Protein AF-A0A844ZIY3-F1 (afdb_monomer)

Structure (mmCIF, N/CA/C/O backbone):
data_AF-A0A844ZIY3-F1
#
_entry.id   AF-A0A844ZIY3-F1
#
loop_
_atom_site.group_PDB
_atom_site.id
_atom_site.type_symbol
_atom_site.label_atom_id
_atom_site.label_alt_id
_atom_site.label_comp_id
_atom_site.label_asym_id
_atom_site.label_entity_id
_atom_site.label_seq_id
_atom_site.pdbx_PDB_ins_code
_atom_site.Cartn_x
_atom_site.Cartn_y
_atom_site.Cartn_z
_atom_site.occupancy
_atom_site.B_iso_or_equiv
_atom_site.auth_seq_id
_atom_site.auth_comp_id
_atom_site.auth_asym_id
_atom_site.auth_atom_id
_atom_site.pdbx_PDB_model_num
ATOM 1 N N . MET A 1 1 ? -25.826 -44.784 -63.642 1.00 46.03 1 MET A N 1
ATOM 2 C CA . MET A 1 1 ? -24.524 -45.305 -64.109 1.00 46.03 1 MET A CA 1
ATOM 3 C C . MET A 1 1 ? -23.462 -44.860 -63.120 1.00 46.03 1 MET A C 1
ATOM 5 O O . MET A 1 1 ? -23.460 -43.702 -62.728 1.00 46.03 1 MET A O 1
ATOM 9 N N . VAL A 1 2 ? -22.675 -45.816 -62.636 1.00 55.50 2 VAL A N 1
ATOM 10 C CA . VAL A 1 2 ? -21.649 -45.673 -61.595 1.00 55.50 2 VAL A CA 1
ATOM 11 C C . VAL A 1 2 ? -20.304 -45.372 -62.254 1.00 55.50 2 VAL A C 1
ATOM 13 O O . VAL A 1 2 ? -19.963 -46.094 -63.179 1.00 55.50 2 VAL A O 1
ATOM 16 N N . SER A 1 3 ? -19.566 -44.390 -61.724 1.00 54.81 3 SER A N 1
ATOM 17 C CA . SER A 1 3 ? -18.089 -44.254 -61.703 1.00 54.81 3 SER A CA 1
ATOM 18 C C . SER A 1 3 ? -17.795 -43.142 -60.677 1.00 54.81 3 SER A C 1
ATOM 20 O O . SER A 1 3 ? -18.245 -42.024 -60.886 1.00 54.81 3 SER A O 1
ATOM 22 N N . LYS A 1 4 ? -17.300 -43.343 -59.445 1.00 56.22 4 LYS A N 1
ATOM 23 C CA . LYS A 1 4 ? -16.021 -43.906 -58.958 1.00 56.22 4 LYS A CA 1
ATOM 24 C C . LYS A 1 4 ? -14.768 -43.340 -59.645 1.00 56.22 4 LYS A C 1
ATOM 26 O O . LYS A 1 4 ? -14.381 -43.840 -60.689 1.00 56.22 4 LYS A O 1
ATOM 31 N N . ALA A 1 5 ? -14.121 -42.379 -58.980 1.00 58.09 5 ALA A N 1
ATOM 32 C CA . ALA A 1 5 ? -12.672 -42.280 -58.722 1.00 58.09 5 ALA A CA 1
ATOM 33 C C . ALA A 1 5 ? -12.469 -41.046 -57.808 1.00 58.09 5 ALA A C 1
ATOM 35 O O . ALA A 1 5 ? -12.953 -39.973 -58.135 1.00 58.09 5 ALA A O 1
ATOM 36 N N . SER A 1 6 ? -12.044 -41.167 -56.549 1.00 52.38 6 SER A N 1
ATOM 37 C CA . SER A 1 6 ? -10.741 -41.630 -56.047 1.00 52.38 6 SER A CA 1
ATOM 38 C C . SER A 1 6 ? -9.651 -40.555 -56.131 1.00 52.38 6 SER A C 1
ATOM 40 O O . SER A 1 6 ? -9.439 -39.966 -57.185 1.00 52.38 6 SER A O 1
ATOM 42 N N . THR A 1 7 ? -8.903 -40.469 -55.022 1.00 58.69 7 THR A N 1
ATOM 43 C CA . THR A 1 7 ? -7.525 -39.953 -54.880 1.00 58.69 7 THR A CA 1
ATOM 44 C C . THR A 1 7 ? -7.427 -38.423 -54.777 1.00 58.69 7 THR A C 1
ATOM 46 O O . THR A 1 7 ? -7.629 -37.708 -55.744 1.00 58.69 7 THR A O 1
ATOM 49 N N . GLN A 1 8 ? -7.305 -37.814 -53.594 1.00 43.94 8 GLN A N 1
ATOM 50 C CA . GLN A 1 8 ? -6.230 -37.888 -52.588 1.00 43.94 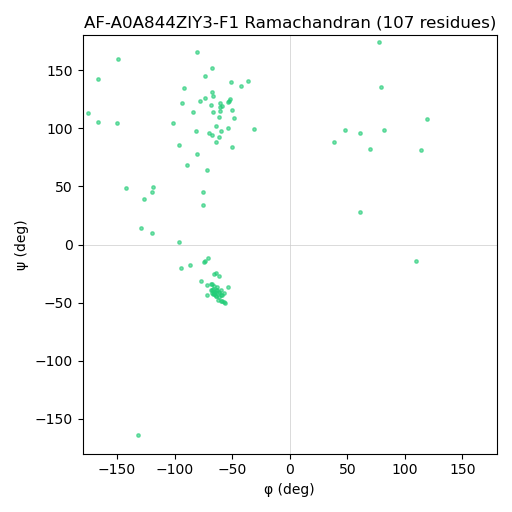8 GLN A CA 1
ATOM 51 C C . GLN A 1 8 ? -4.851 -37.415 -53.093 1.00 43.94 8 GLN A C 1
ATOM 53 O O . GLN A 1 8 ? -4.049 -38.212 -53.560 1.00 43.94 8 GLN A O 1
ATOM 58 N N . ALA A 1 9 ? -4.585 -36.135 -52.789 1.00 52.75 9 ALA A N 1
ATOM 59 C CA . ALA A 1 9 ? -3.300 -35.559 -52.365 1.00 52.75 9 ALA A CA 1
ATOM 60 C C . ALA A 1 9 ? -2.216 -35.304 -53.449 1.00 52.75 9 ALA A C 1
ATOM 62 O O . ALA A 1 9 ? -2.381 -35.680 -54.602 1.00 52.75 9 ALA A O 1
ATOM 63 N N . PRO A 1 10 ? -1.086 -34.668 -53.083 1.00 61.16 10 PRO A N 1
ATOM 64 C CA . PRO A 1 10 ? -0.970 -33.263 -52.671 1.00 61.16 10 PRO A CA 1
ATOM 65 C C . PRO A 1 10 ? 0.196 -32.572 -53.426 1.00 61.16 10 PRO A C 1
ATOM 67 O O . PRO A 1 10 ? 0.715 -33.115 -54.391 1.00 61.16 10 PRO A O 1
ATOM 70 N N . HIS A 1 11 ? 0.625 -31.409 -52.924 1.00 41.62 11 HIS A N 1
ATOM 71 C CA . HIS A 1 11 ? 1.958 -30.794 -53.061 1.00 41.62 11 HIS A CA 1
ATOM 72 C C . HIS A 1 11 ? 2.008 -29.420 -53.748 1.00 41.62 11 HIS A C 1
ATOM 74 O O . HIS A 1 11 ? 1.938 -29.274 -54.959 1.00 41.62 11 HIS A O 1
ATOM 80 N N . ALA A 1 12 ? 2.266 -28.440 -52.876 1.00 54.75 12 ALA A N 1
ATOM 81 C CA . ALA A 1 12 ? 3.354 -27.478 -53.004 1.00 54.75 12 ALA A CA 1
ATOM 82 C C . ALA A 1 12 ? 3.254 -26.426 -54.115 1.00 54.75 12 ALA A C 1
ATOM 84 O O . ALA A 1 12 ? 3.949 -26.480 -55.120 1.00 54.75 12 ALA A O 1
ATOM 85 N N . ALA A 1 13 ? 2.505 -25.368 -53.814 1.00 53.59 13 ALA A N 1
ATOM 86 C CA . ALA A 1 13 ? 2.861 -24.022 -54.252 1.00 53.59 13 ALA A CA 1
ATOM 87 C C . ALA A 1 13 ? 2.521 -23.005 -53.148 1.00 53.59 13 ALA A C 1
ATOM 89 O O . ALA A 1 13 ? 1.862 -22.001 -53.383 1.00 53.59 13 ALA A O 1
ATOM 90 N N . ASN A 1 14 ? 2.940 -23.293 -51.908 1.00 54.34 14 ASN A N 1
ATOM 91 C CA . ASN A 1 14 ? 3.224 -22.203 -50.981 1.00 54.34 14 ASN A CA 1
ATOM 92 C C . ASN A 1 14 ? 4.626 -21.738 -51.339 1.00 54.34 14 ASN A C 1
ATOM 94 O O . ASN A 1 14 ? 5.606 -22.387 -50.964 1.00 54.34 14 ASN A O 1
ATOM 98 N N . ASP A 1 15 ? 4.662 -20.669 -52.127 1.00 50.34 15 ASP A N 1
ATOM 99 C CA . ASP A 1 15 ? 5.806 -19.810 -52.394 1.00 50.34 15 ASP A CA 1
ATOM 100 C C . ASP A 1 15 ? 6.425 -19.416 -51.044 1.00 50.34 15 ASP A C 1
ATOM 102 O O . ASP A 1 15 ? 6.061 -18.440 -50.389 1.00 50.34 15 ASP A O 1
ATOM 106 N N . THR A 1 16 ? 7.280 -20.305 -50.545 1.00 56.88 16 THR A N 1
ATOM 107 C CA . THR A 1 16 ? 8.073 -20.112 -49.342 1.00 56.88 16 THR A CA 1
ATOM 108 C C . THR A 1 16 ? 9.244 -19.260 -49.784 1.00 56.88 16 THR A C 1
ATOM 110 O O . THR A 1 16 ? 10.353 -19.743 -50.002 1.00 56.88 16 THR A O 1
ATOM 113 N N . LEU A 1 17 ? 8.975 -17.967 -49.943 1.00 60.16 17 LEU A N 1
ATOM 114 C CA . LEU A 1 17 ? 9.985 -16.962 -49.672 1.00 60.16 17 LEU A CA 1
ATOM 115 C C . LEU A 1 17 ? 10.527 -17.258 -48.266 1.00 60.16 17 LEU A C 1
ATOM 117 O O . LEU A 1 17 ? 9.727 -17.374 -47.331 1.00 60.16 17 LEU A O 1
ATOM 121 N N . PRO A 1 18 ? 11.845 -17.434 -48.085 1.00 61.53 18 PRO A N 1
ATOM 122 C CA . PRO A 1 18 ? 12.394 -17.540 -46.746 1.00 61.53 18 PRO A CA 1
ATOM 123 C C . PRO A 1 18 ? 12.068 -16.229 -46.016 1.00 61.53 18 PRO A C 1
ATOM 125 O O . PRO A 1 18 ? 12.480 -15.168 -46.496 1.00 61.53 18 PRO A O 1
ATOM 128 N N . PRO A 1 19 ? 11.356 -16.239 -44.872 1.00 57.94 19 PRO A N 1
ATOM 129 C CA . PRO A 1 19 ? 11.484 -15.121 -43.963 1.00 57.94 19 PRO A CA 1
ATOM 130 C C . PRO A 1 19 ? 12.956 -15.107 -43.563 1.00 57.94 19 PRO A C 1
ATOM 132 O O . PRO A 1 19 ? 13.473 -16.075 -42.998 1.00 57.94 19 PRO A O 1
ATOM 135 N N . ALA A 1 20 ? 13.646 -14.042 -43.960 1.00 54.44 20 ALA A N 1
ATOM 136 C CA . ALA A 1 20 ? 14.989 -13.754 -43.506 1.00 54.44 20 ALA A CA 1
ATOM 137 C C . ALA A 1 20 ? 15.069 -14.024 -41.993 1.00 54.44 20 ALA A C 1
ATOM 139 O O . ALA A 1 20 ? 14.150 -13.640 -41.259 1.00 54.44 20 ALA A O 1
ATOM 140 N N . PRO A 1 21 ? 16.131 -14.674 -41.495 1.00 60.50 21 PRO A N 1
ATOM 141 C CA . PRO A 1 21 ? 16.388 -14.731 -40.069 1.00 60.50 21 PRO A CA 1
ATOM 142 C C . PRO A 1 21 ? 16.863 -13.350 -39.591 1.00 60.50 21 PRO A C 1
ATOM 144 O O . PRO A 1 21 ? 17.986 -13.200 -39.129 1.00 60.50 21 PRO A O 1
ATOM 147 N N . GLU A 1 22 ? 16.009 -12.331 -39.676 1.00 47.84 22 GLU A N 1
ATOM 148 C CA . GLU A 1 22 ? 16.159 -11.105 -38.894 1.00 47.84 22 GLU A CA 1
ATOM 149 C C . GLU A 1 22 ? 15.425 -11.297 -37.572 1.00 47.84 22 GLU A C 1
ATOM 151 O O . GLU A 1 22 ? 14.401 -10.701 -37.243 1.00 47.84 22 GLU A O 1
ATOM 156 N N . ALA A 1 23 ? 16.009 -12.196 -36.784 1.00 56.03 23 ALA A N 1
ATOM 157 C CA 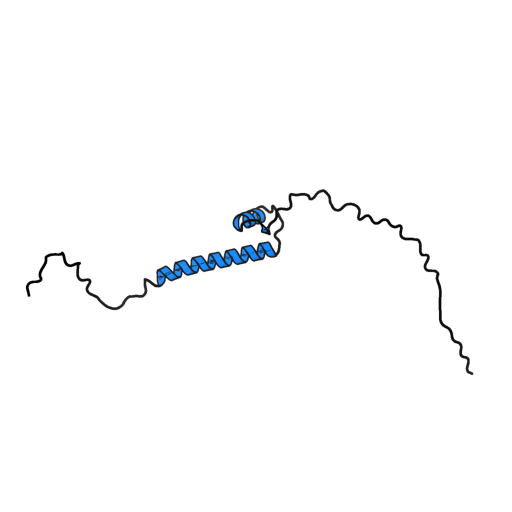. ALA A 1 23 ? 15.957 -12.098 -35.346 1.00 56.03 23 ALA A CA 1
ATOM 158 C C . ALA A 1 23 ? 16.694 -10.816 -34.935 1.00 56.03 23 ALA A C 1
ATOM 160 O O . ALA A 1 23 ? 17.886 -10.829 -34.645 1.00 56.03 23 ALA A O 1
ATOM 161 N N . ALA A 1 24 ? 15.964 -9.712 -34.892 1.00 50.72 24 ALA A N 1
ATOM 162 C CA . ALA A 1 24 ? 16.286 -8.586 -34.039 1.00 50.72 24 ALA A CA 1
ATOM 163 C C . ALA A 1 24 ? 14.970 -7.894 -33.672 1.00 50.72 24 ALA A C 1
ATOM 165 O O . ALA A 1 24 ? 14.396 -7.197 -34.506 1.00 50.72 24 ALA A O 1
ATOM 166 N N . PRO A 1 25 ? 14.449 -8.055 -32.443 1.00 61.22 25 PRO A N 1
ATOM 167 C CA . PRO A 1 25 ? 13.621 -7.003 -31.883 1.00 61.22 25 PRO A CA 1
ATOM 168 C C . PRO A 1 25 ? 14.495 -5.745 -31.825 1.00 61.22 25 PRO 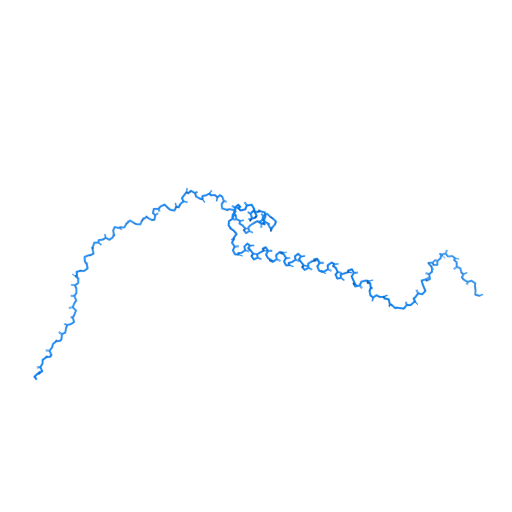A C 1
ATOM 170 O O . PRO A 1 25 ? 15.328 -5.590 -30.929 1.00 61.22 25 PRO A O 1
ATOM 173 N N . GLU A 1 26 ? 14.349 -4.885 -32.831 1.00 47.84 26 GLU A N 1
ATOM 174 C CA . GLU A 1 26 ? 14.871 -3.529 -32.819 1.00 47.84 26 GLU A CA 1
ATOM 175 C C . GLU A 1 26 ? 14.442 -2.862 -31.510 1.00 47.84 26 GLU A C 1
ATOM 177 O O . GLU A 1 26 ? 13.258 -2.714 -31.211 1.00 47.84 26 GLU A O 1
ATOM 182 N N . ALA A 1 27 ? 15.459 -2.539 -30.715 1.00 54.88 27 ALA A N 1
ATOM 183 C CA . ALA A 1 27 ? 15.472 -1.552 -29.653 1.00 54.88 27 ALA A CA 1
ATOM 184 C C . ALA A 1 27 ? 14.192 -1.471 -28.802 1.00 54.88 27 ALA A C 1
ATOM 186 O O . ALA A 1 27 ? 13.331 -0.604 -28.967 1.00 54.88 27 ALA A O 1
ATOM 187 N N . ALA A 1 28 ? 14.177 -2.292 -27.749 1.00 56.66 28 ALA A N 1
ATOM 188 C CA . ALA A 1 28 ? 13.608 -1.889 -26.468 1.00 56.66 28 ALA A CA 1
ATOM 189 C C . ALA A 1 28 ? 13.892 -0.392 -26.207 1.00 56.66 28 ALA A C 1
ATOM 191 O O . ALA A 1 28 ? 15.004 0.058 -26.500 1.00 56.66 28 ALA A O 1
ATOM 192 N N . PRO A 1 29 ? 12.949 0.391 -25.650 1.00 56.47 29 PRO A N 1
ATOM 193 C CA . PRO A 1 29 ? 13.190 1.795 -25.342 1.00 56.47 29 PRO A CA 1
ATOM 194 C C . PRO A 1 29 ? 14.339 1.926 -24.329 1.00 56.47 29 PRO A C 1
ATOM 196 O O . PRO A 1 29 ? 14.135 1.926 -23.116 1.00 56.47 29 PRO A O 1
ATOM 199 N N . ALA A 1 30 ? 15.561 2.094 -24.830 1.00 53.81 30 ALA A N 1
ATOM 200 C CA . ALA A 1 30 ? 16.779 2.381 -24.078 1.00 53.81 30 ALA A CA 1
ATOM 201 C C . ALA A 1 30 ? 16.830 3.852 -23.608 1.00 53.81 30 ALA A C 1
ATOM 203 O O . ALA A 1 30 ? 17.891 4.460 -23.535 1.00 53.81 30 ALA A O 1
ATOM 204 N N . ALA A 1 31 ? 15.668 4.429 -23.279 1.00 52.75 31 ALA A N 1
ATOM 205 C CA . ALA A 1 31 ? 15.508 5.780 -22.739 1.00 52.75 31 ALA A CA 1
ATOM 206 C C . ALA A 1 31 ? 14.641 5.817 -21.464 1.00 52.75 31 ALA A C 1
ATOM 208 O O . ALA A 1 31 ? 14.215 6.883 -21.032 1.00 52.75 31 ALA A O 1
ATOM 209 N N . ALA A 1 32 ? 14.381 4.665 -20.835 1.00 50.84 32 ALA A N 1
ATOM 210 C CA . ALA A 1 32 ? 13.680 4.590 -19.554 1.00 50.84 32 ALA A CA 1
ATOM 211 C C . ALA A 1 32 ? 14.472 3.795 -18.507 1.00 50.84 32 ALA A C 1
ATOM 213 O O . ALA A 1 32 ? 13.899 3.104 -17.674 1.00 50.84 32 ALA A O 1
ATOM 214 N N . ALA A 1 33 ? 15.794 3.961 -18.476 1.00 46.62 33 ALA A N 1
ATOM 215 C CA . ALA A 1 33 ? 16.548 3.777 -17.238 1.00 46.62 33 ALA A CA 1
ATOM 216 C C . ALA A 1 33 ? 16.328 4.990 -16.307 1.00 46.62 33 ALA A C 1
ATOM 218 O O . ALA A 1 33 ? 17.267 5.535 -15.736 1.00 46.62 33 ALA A O 1
ATOM 219 N N . ALA A 1 34 ? 15.075 5.437 -16.153 1.00 53.84 34 ALA A N 1
ATOM 220 C CA . ALA A 1 34 ? 14.688 6.104 -14.923 1.00 53.84 34 ALA A CA 1
ATOM 221 C C . ALA A 1 34 ? 14.908 5.036 -13.861 1.00 53.84 34 ALA A C 1
ATOM 223 O O . ALA A 1 34 ? 14.241 4.004 -13.922 1.00 53.84 34 ALA A O 1
ATOM 224 N N . THR A 1 35 ? 15.927 5.223 -13.022 1.00 55.66 35 THR A N 1
ATOM 225 C CA . THR A 1 35 ? 16.311 4.340 -11.917 1.00 55.66 35 THR A CA 1
ATOM 226 C C . THR A 1 35 ? 15.067 3.660 -11.367 1.00 55.66 35 THR A C 1
ATOM 228 O O . THR A 1 35 ? 14.264 4.299 -10.692 1.00 55.66 35 THR A O 1
ATOM 231 N N . ALA A 1 36 ? 14.826 2.408 -11.776 1.00 70.38 36 ALA A N 1
ATOM 232 C CA . ALA A 1 36 ? 13.555 1.755 -11.512 1.00 70.38 36 ALA A CA 1
ATOM 233 C C . ALA A 1 36 ? 13.494 1.538 -10.005 1.00 70.38 36 ALA A C 1
ATOM 235 O O . ALA A 1 36 ? 14.095 0.603 -9.481 1.00 70.38 36 ALA A O 1
ATOM 236 N N . VAL A 1 37 ? 12.864 2.481 -9.305 1.00 81.12 37 VAL A N 1
ATOM 237 C CA . VAL A 1 37 ? 12.817 2.483 -7.852 1.00 81.12 37 VAL A CA 1
ATOM 238 C C . VAL A 1 37 ? 12.121 1.198 -7.449 1.00 81.12 37 VAL A C 1
ATOM 240 O O . VAL A 1 37 ? 10.966 0.962 -7.820 1.00 81.12 37 VAL A O 1
ATOM 243 N N . ASP A 1 38 ? 12.838 0.356 -6.712 1.00 88.06 38 ASP A N 1
ATOM 244 C CA . ASP A 1 38 ? 12.272 -0.875 -6.197 1.00 88.06 38 ASP A CA 1
ATOM 245 C C . ASP A 1 38 ? 11.253 -0.544 -5.098 1.00 88.06 38 ASP A C 1
ATOM 247 O O . ASP A 1 38 ? 11.592 -0.299 -3.939 1.00 88.06 38 ASP A O 1
ATOM 251 N N . GLN A 1 39 ? 9.980 -0.488 -5.497 1.00 89.69 39 GLN A N 1
ATOM 252 C CA . GLN A 1 39 ? 8.859 -0.119 -4.631 1.00 89.69 39 GLN A CA 1
ATOM 253 C C . GLN A 1 39 ? 8.689 -1.088 -3.454 1.00 89.69 39 GLN A C 1
ATOM 255 O O . GLN A 1 39 ? 8.176 -0.683 -2.408 1.00 89.69 39 GLN A O 1
ATOM 260 N N . ASP A 1 40 ? 9.109 -2.347 -3.605 1.00 88.25 40 ASP A N 1
ATOM 261 C CA . ASP A 1 40 ? 8.929 -3.372 -2.579 1.00 88.25 40 ASP A CA 1
ATOM 262 C C . ASP A 1 40 ? 9.952 -3.210 -1.439 1.00 88.25 40 ASP A C 1
ATOM 264 O O . ASP A 1 40 ? 9.606 -3.405 -0.269 1.00 88.25 40 ASP A O 1
ATOM 268 N N . SER A 1 41 ? 11.151 -2.706 -1.751 1.00 89.88 41 SER A N 1
ATOM 269 C CA . SER A 1 41 ? 12.191 -2.358 -0.773 1.00 89.88 41 SER A CA 1
ATOM 270 C C . SER A 1 41 ? 11.913 -1.070 0.016 1.00 89.88 41 SER A C 1
ATOM 272 O O . SER A 1 41 ? 12.538 -0.827 1.051 1.00 89.88 41 SER A O 1
ATOM 274 N N . LEU A 1 42 ? 10.970 -0.228 -0.424 1.00 92.25 42 LEU A N 1
ATOM 275 C CA . LEU A 1 42 ? 10.637 1.010 0.282 1.00 92.25 42 LEU A CA 1
ATOM 276 C C . LEU A 1 42 ? 9.843 0.751 1.572 1.00 92.25 42 LEU A C 1
ATOM 278 O O . LEU A 1 42 ? 8.973 -0.121 1.652 1.00 92.25 42 LEU A O 1
ATOM 282 N N . ASP A 1 43 ? 10.094 1.581 2.589 1.00 93.94 43 ASP A N 1
ATOM 283 C CA . ASP A 1 43 ? 9.213 1.670 3.757 1.00 93.94 43 ASP A CA 1
ATOM 284 C C . ASP A 1 43 ? 7.852 2.270 3.364 1.00 93.94 43 ASP A C 1
ATOM 286 O O . ASP A 1 43 ? 7.762 3.114 2.470 1.00 93.94 43 ASP A O 1
ATOM 290 N N . VAL A 1 44 ? 6.789 1.905 4.086 1.00 94.50 44 VAL A N 1
ATOM 291 C CA . VAL A 1 44 ? 5.401 2.328 3.823 1.00 94.50 44 VAL A CA 1
ATOM 292 C C . VAL A 1 44 ? 5.279 3.855 3.731 1.00 94.50 44 VAL A C 1
ATOM 294 O O . VAL A 1 44 ? 4.523 4.375 2.909 1.00 94.50 44 VAL A O 1
ATOM 297 N N . LYS A 1 45 ? 6.043 4.599 4.542 1.00 95.50 45 LYS A N 1
ATOM 298 C CA . LYS A 1 45 ? 6.044 6.070 4.509 1.00 95.50 45 LYS A CA 1
ATOM 299 C C . LYS A 1 45 ? 6.725 6.634 3.264 1.00 95.50 45 LYS A C 1
ATOM 301 O O . LYS A 1 45 ? 6.223 7.602 2.699 1.00 95.50 45 LYS A O 1
ATOM 306 N N . ALA A 1 46 ? 7.869 6.078 2.869 1.00 94.62 46 ALA A N 1
ATOM 307 C CA . ALA A 1 46 ? 8.598 6.511 1.677 1.00 94.62 46 ALA A CA 1
ATOM 308 C C . ALA A 1 46 ? 7.799 6.178 0.411 1.00 94.62 46 ALA A C 1
ATOM 310 O O . ALA A 1 46 ? 7.631 7.025 -0.462 1.00 94.62 46 ALA A O 1
ATOM 311 N N . LEU A 1 47 ? 7.201 4.987 0.393 1.00 95.19 47 LEU A N 1
ATOM 312 C CA . LEU A 1 47 ? 6.284 4.528 -0.637 1.00 95.19 47 LEU A CA 1
ATOM 313 C C . LEU A 1 47 ? 5.100 5.488 -0.816 1.00 95.19 47 LEU A C 1
ATOM 315 O O . LEU A 1 47 ? 4.838 5.944 -1.925 1.00 95.19 47 LEU A O 1
ATOM 319 N N . ALA A 1 48 ? 4.418 5.860 0.272 1.00 95.06 48 ALA A N 1
ATOM 320 C CA . ALA A 1 48 ? 3.294 6.797 0.216 1.00 95.06 48 ALA A CA 1
ATOM 321 C C . ALA A 1 48 ? 3.704 8.181 -0.317 1.00 95.06 48 ALA A C 1
ATOM 323 O O . ALA A 1 48 ? 2.972 8.774 -1.110 1.00 95.06 48 ALA A O 1
ATOM 324 N N . LYS A 1 49 ? 4.876 8.687 0.090 1.00 96.62 49 LYS A N 1
ATOM 325 C CA . LYS A 1 49 ? 5.407 9.966 -0.404 1.00 96.62 49 LYS A CA 1
ATOM 326 C C . LYS A 1 49 ? 5.654 9.927 -1.910 1.00 96.62 49 LYS A C 1
ATOM 328 O O . LYS A 1 49 ? 5.182 10.824 -2.597 1.00 96.62 49 LYS A O 1
ATOM 333 N N . GLY A 1 50 ? 6.311 8.881 -2.411 1.00 94.19 50 GLY A N 1
ATOM 334 C CA . GLY A 1 50 ? 6.589 8.740 -3.842 1.00 94.19 50 GLY A CA 1
ATOM 335 C C . GLY A 1 50 ? 5.323 8.612 -4.696 1.00 94.19 50 GLY A C 1
ATOM 336 O O . GLY A 1 50 ? 5.235 9.212 -5.763 1.00 94.19 50 GLY A O 1
ATOM 337 N N . VAL A 1 51 ? 4.284 7.923 -4.201 1.00 93.75 51 VAL A N 1
ATOM 338 C CA . VAL A 1 51 ? 2.979 7.854 -4.893 1.00 93.75 51 VAL A CA 1
ATOM 339 C C . VAL A 1 51 ? 2.308 9.229 -4.968 1.00 93.75 51 VAL A C 1
ATOM 341 O O . VAL A 1 51 ? 1.774 9.594 -6.014 1.00 93.75 51 VAL A O 1
ATOM 344 N N . LEU A 1 52 ? 2.339 10.005 -3.881 1.00 95.06 52 LEU A N 1
ATOM 345 C CA . LEU A 1 52 ? 1.754 11.351 -3.846 1.00 95.06 52 LEU A CA 1
ATOM 346 C C . LEU A 1 52 ? 2.524 12.346 -4.721 1.00 95.06 52 LEU A C 1
ATOM 348 O O . LEU A 1 52 ? 1.904 13.162 -5.399 1.00 95.06 52 LEU A O 1
ATOM 352 N N . ALA A 1 53 ? 3.853 12.245 -4.733 1.00 95.75 53 ALA A N 1
ATOM 353 C CA . ALA A 1 53 ? 4.729 13.017 -5.611 1.00 95.75 53 ALA A CA 1
ATOM 354 C C . ALA A 1 53 ? 4.636 12.578 -7.083 1.00 95.75 53 ALA A C 1
ATOM 356 O O . ALA A 1 53 ? 5.079 13.304 -7.967 1.00 95.75 53 ALA A O 1
ATOM 357 N N . ARG A 1 54 ? 3.992 11.433 -7.354 1.00 93.44 54 ARG A N 1
ATOM 358 C CA . ARG A 1 54 ? 3.876 10.806 -8.679 1.00 93.44 54 ARG A CA 1
ATOM 359 C C . ARG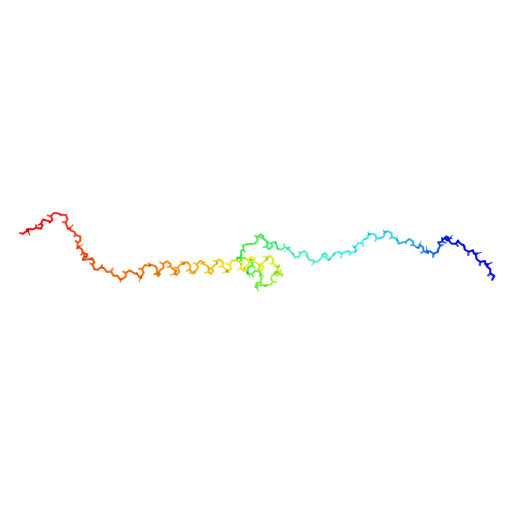 A 1 54 ? 5.232 10.425 -9.285 1.00 93.44 54 ARG A C 1
ATOM 361 O O . ARG A 1 54 ? 5.338 10.312 -10.502 1.00 93.44 54 ARG A O 1
ATOM 368 N N . ASP A 1 55 ? 6.223 10.152 -8.436 1.00 92.94 55 ASP A N 1
ATOM 369 C CA . ASP A 1 55 ? 7.569 9.724 -8.844 1.00 92.94 55 ASP A CA 1
ATOM 370 C C . ASP A 1 55 ? 7.550 8.361 -9.551 1.00 92.94 55 ASP A C 1
ATOM 372 O O . ASP A 1 55 ? 8.423 8.033 -10.349 1.00 92.94 55 ASP A O 1
ATOM 376 N N . PHE A 1 56 ? 6.533 7.545 -9.269 1.00 89.00 56 PHE A N 1
ATOM 377 C CA . PHE A 1 56 ? 6.310 6.268 -9.930 1.00 89.00 56 PHE A CA 1
ATOM 378 C C . PHE A 1 56 ? 4.822 5.933 -10.006 1.00 89.00 56 PHE A C 1
ATOM 380 O O . PHE A 1 56 ? 3.994 6.416 -9.228 1.00 89.00 56 PHE A O 1
ATOM 387 N N . ARG A 1 57 ? 4.473 5.039 -10.937 1.00 90.88 57 ARG A N 1
ATOM 388 C CA . ARG A 1 57 ? 3.122 4.477 -11.024 1.00 90.88 57 ARG A CA 1
ATOM 389 C C . ARG A 1 57 ? 2.941 3.388 -9.955 1.00 90.88 57 ARG A C 1
ATOM 391 O O . ARG A 1 57 ? 3.737 2.442 -9.931 1.00 90.88 57 ARG A O 1
ATOM 398 N N . PRO A 1 58 ? 1.931 3.490 -9.070 1.00 92.19 58 PRO A N 1
ATOM 399 C CA . PRO A 1 58 ? 1.710 2.491 -8.030 1.00 92.19 58 PRO A CA 1
ATOM 400 C C . PRO A 1 58 ? 1.268 1.156 -8.639 1.00 92.19 58 PRO A C 1
ATOM 402 O O . PRO A 1 58 ? 0.346 1.108 -9.455 1.00 92.19 58 PRO A O 1
ATOM 405 N N . LYS A 1 59 ? 1.912 0.065 -8.214 1.00 94.12 59 LYS A N 1
ATOM 406 C CA . LYS A 1 59 ? 1.504 -1.308 -8.542 1.00 94.12 59 LYS A CA 1
ATOM 407 C C . LYS A 1 59 ? 0.353 -1.765 -7.636 1.00 94.12 59 LYS A C 1
ATOM 409 O O . LYS A 1 59 ? 0.100 -1.186 -6.579 1.00 94.12 59 LYS A O 1
ATOM 414 N N . VAL A 1 60 ? -0.315 -2.859 -8.007 1.00 94.38 60 VAL A N 1
ATOM 415 C CA . VAL A 1 60 ? -1.377 -3.468 -7.180 1.00 94.38 60 VAL A CA 1
ATOM 416 C C . VAL A 1 60 ? -0.844 -3.893 -5.801 1.00 94.38 60 VAL A C 1
ATOM 418 O O . VAL A 1 60 ? -1.512 -3.665 -4.792 1.00 94.38 60 VAL A O 1
ATOM 421 N N . SER A 1 61 ? 0.377 -4.441 -5.733 1.00 94.19 61 SER A N 1
ATOM 422 C CA . SER A 1 61 ? 1.049 -4.802 -4.472 1.00 94.19 61 SER A CA 1
ATOM 423 C C . SER A 1 61 ? 1.239 -3.591 -3.554 1.00 94.19 61 SER A C 1
ATOM 425 O O . SER A 1 61 ? 0.922 -3.655 -2.367 1.00 94.19 61 SER A O 1
ATOM 427 N N . THR A 1 62 ? 1.664 -2.463 -4.123 1.00 93.88 62 THR A N 1
ATOM 428 C CA . THR A 1 62 ? 1.844 -1.173 -3.447 1.00 93.88 62 THR A CA 1
ATOM 429 C C . THR A 1 62 ? 0.548 -0.695 -2.793 1.00 93.88 62 THR A C 1
ATOM 431 O O . THR A 1 62 ? 0.532 -0.356 -1.608 1.00 93.88 62 THR A O 1
ATOM 434 N N . VAL A 1 63 ? -0.559 -0.706 -3.544 1.00 94.62 63 VAL A N 1
ATOM 435 C CA . VAL A 1 63 ? -1.880 -0.293 -3.042 1.00 94.62 63 VAL A CA 1
ATOM 436 C C . VAL A 1 63 ? -2.355 -1.224 -1.930 1.00 94.62 63 VAL A C 1
ATOM 438 O O . VAL A 1 63 ? -2.807 -0.748 -0.888 1.00 94.62 63 VAL A O 1
ATOM 441 N N . ARG A 1 64 ? -2.203 -2.541 -2.112 1.00 96.56 64 ARG A N 1
ATOM 442 C CA . ARG A 1 64 ? -2.560 -3.534 -1.092 1.00 96.56 64 A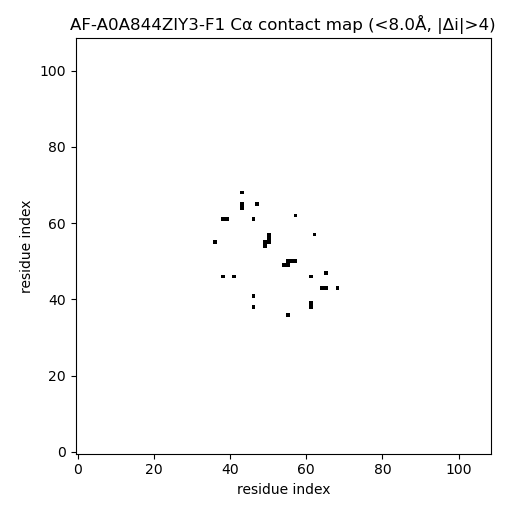RG A CA 1
ATOM 443 C C . ARG A 1 64 ? -1.784 -3.305 0.206 1.00 96.56 64 ARG A C 1
ATOM 445 O O . ARG A 1 64 ? -2.395 -3.217 1.267 1.00 96.56 64 ARG A O 1
ATOM 452 N N . ARG A 1 65 ? -0.465 -3.122 0.118 1.00 95.38 65 ARG A N 1
ATOM 453 C CA . ARG A 1 65 ? 0.404 -2.860 1.276 1.00 95.38 65 ARG A CA 1
ATOM 454 C C . ARG A 1 65 ? 0.023 -1.568 2.004 1.00 95.38 65 ARG A C 1
ATOM 456 O O . ARG A 1 65 ? -0.015 -1.541 3.234 1.00 95.38 65 ARG A O 1
ATOM 463 N N . LEU A 1 66 ? -0.301 -0.503 1.267 1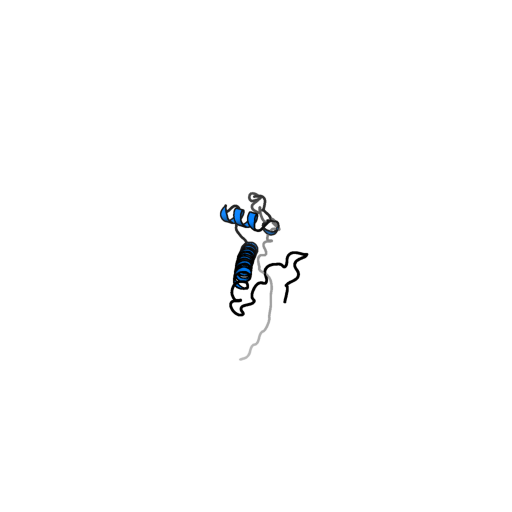.00 95.69 66 LEU A N 1
ATOM 464 C CA . LEU A 1 66 ? -0.788 0.751 1.855 1.00 95.69 66 LEU A CA 1
ATOM 465 C C . LEU A 1 66 ? -2.139 0.566 2.557 1.00 95.69 66 LEU A C 1
ATOM 467 O O . LEU A 1 66 ? -2.310 1.040 3.680 1.00 95.69 66 LEU A O 1
ATOM 471 N N . ALA A 1 67 ? -3.080 -0.147 1.936 1.00 96.00 67 ALA A N 1
ATOM 472 C CA . ALA A 1 67 ? -4.387 -0.424 2.527 1.00 96.00 67 ALA A CA 1
ATOM 473 C C . ALA A 1 67 ? -4.260 -1.232 3.829 1.00 96.00 67 ALA A C 1
ATOM 475 O O . ALA A 1 67 ? -4.855 -0.871 4.846 1.00 96.00 67 ALA A O 1
ATOM 476 N N . GLU A 1 68 ? -3.424 -2.271 3.830 1.00 96.31 68 GLU A N 1
ATOM 477 C CA . GLU A 1 68 ? -3.126 -3.072 5.020 1.00 96.31 68 GLU A CA 1
ATOM 478 C C . GLU A 1 68 ? -2.532 -2.209 6.144 1.00 96.31 68 GLU A C 1
ATOM 480 O O . GLU A 1 68 ? -2.985 -2.284 7.290 1.00 96.31 68 GLU A O 1
ATOM 485 N N . ALA A 1 69 ? -1.595 -1.310 5.828 1.00 94.44 69 ALA A N 1
ATOM 486 C CA . ALA A 1 69 ? -1.019 -0.391 6.808 1.00 94.44 69 ALA A CA 1
ATOM 487 C C . ALA A 1 69 ? -2.054 0.591 7.396 1.00 94.44 69 ALA A C 1
ATOM 489 O O . ALA A 1 69 ? -2.032 0.870 8.599 1.00 94.44 69 ALA A O 1
ATOM 490 N N . VAL A 1 70 ? -2.985 1.098 6.581 1.00 93.81 70 VAL A N 1
ATOM 491 C CA . VAL A 1 70 ? -4.074 1.986 7.033 1.00 93.81 70 VAL A CA 1
ATOM 492 C C . VAL A 1 70 ? -5.043 1.245 7.958 1.00 93.81 70 VAL A C 1
ATOM 494 O O . VAL A 1 70 ? -5.437 1.778 9.004 1.00 93.81 70 VAL A O 1
ATOM 497 N N . LEU A 1 71 ? -5.395 0.002 7.626 1.00 93.31 71 LEU A N 1
ATOM 498 C CA . LEU A 1 71 ? -6.242 -0.840 8.472 1.00 93.31 71 LEU A CA 1
ATOM 499 C C . LEU A 1 71 ? -5.549 -1.193 9.795 1.00 93.31 71 LEU A C 1
ATOM 501 O O . LEU A 1 71 ? -6.164 -1.069 10.858 1.00 93.31 71 LEU A O 1
ATOM 505 N N . ALA A 1 72 ? -4.259 -1.538 9.764 1.00 92.25 72 ALA A N 1
ATOM 506 C CA . ALA A 1 72 ? -3.467 -1.802 10.965 1.00 92.25 72 ALA A CA 1
ATOM 507 C C . ALA A 1 72 ? -3.416 -0.574 11.893 1.00 92.25 72 ALA A C 1
ATOM 509 O O . ALA A 1 72 ? -3.745 -0.673 13.078 1.00 92.25 72 ALA A O 1
ATOM 510 N N . LYS A 1 73 ? -3.119 0.613 11.345 1.00 88.88 73 LYS A N 1
ATOM 511 C CA . LYS A 1 73 ? -3.117 1.893 12.080 1.00 88.88 73 LYS A CA 1
ATOM 512 C C . LYS A 1 73 ? -4.476 2.182 12.733 1.00 88.88 73 LYS A C 1
ATOM 514 O O . LYS A 1 73 ? -4.554 2.634 13.881 1.00 88.88 73 LYS A O 1
ATOM 519 N N . SER A 1 74 ? -5.561 1.907 12.012 1.00 81.31 74 SER A N 1
ATOM 520 C CA . SER A 1 74 ? -6.934 2.109 12.492 1.00 81.31 74 SER A CA 1
ATOM 521 C C . SER A 1 74 ? -7.279 1.149 13.638 1.00 81.31 74 SER A C 1
ATOM 523 O O . SER A 1 74 ? -7.857 1.561 14.648 1.00 81.31 74 SER A O 1
ATOM 525 N N . ALA A 1 75 ? -6.835 -0.108 13.560 1.00 79.00 75 ALA A N 1
ATOM 526 C CA . ALA A 1 75 ? -6.992 -1.081 14.639 1.00 79.00 75 ALA A CA 1
ATOM 527 C C . ALA A 1 75 ? -6.217 -0.680 15.911 1.00 79.00 75 ALA A C 1
ATOM 529 O O . ALA A 1 75 ? -6.729 -0.827 17.027 1.00 79.00 75 ALA A O 1
ATOM 530 N N . GLU A 1 76 ? -5.009 -0.127 15.778 1.00 75.75 76 GLU A N 1
ATOM 531 C CA . GLU A 1 76 ? -4.208 0.334 16.921 1.00 75.75 76 GLU A CA 1
ATOM 532 C C . GLU A 1 76 ? -4.848 1.515 17.664 1.00 75.75 76 GLU A C 1
ATOM 534 O O . GLU A 1 76 ? -4.885 1.543 18.901 1.00 75.75 76 GLU A O 1
ATOM 539 N N . THR A 1 77 ? -5.399 2.486 16.933 1.00 68.31 77 THR A N 1
ATOM 540 C CA . THR A 1 77 ? -6.093 3.633 17.547 1.00 68.31 77 THR A CA 1
ATOM 541 C C . THR A 1 77 ? -7.394 3.213 18.246 1.00 68.31 77 THR A C 1
ATOM 543 O O . THR A 1 77 ? -7.704 3.722 19.330 1.00 68.31 77 THR A O 1
ATOM 546 N N . GLY A 1 78 ? -8.105 2.213 17.710 1.00 61.22 78 GLY A N 1
ATOM 547 C CA . GLY A 1 78 ? -9.265 1.590 18.357 1.00 61.22 78 GLY A CA 1
ATOM 548 C C . GLY A 1 78 ? -8.918 0.852 19.658 1.00 61.22 78 GLY A C 1
ATOM 549 O O . GLY A 1 78 ? -9.626 0.987 20.663 1.00 61.22 78 GLY A O 1
ATOM 550 N N . LYS A 1 79 ? -7.788 0.131 19.692 1.00 58.53 79 LYS A N 1
ATOM 551 C CA . LYS A 1 79 ? -7.302 -0.573 20.897 1.00 58.53 79 LYS A CA 1
ATOM 552 C C . LYS A 1 79 ? -6.889 0.393 22.017 1.00 58.53 79 LYS A C 1
ATOM 554 O O . LYS A 1 79 ? -7.211 0.143 23.181 1.00 58.53 79 LYS A O 1
ATOM 559 N N . LYS A 1 80 ? -6.262 1.533 21.693 1.00 57.09 80 LYS A N 1
ATOM 560 C CA . LYS A 1 80 ? -5.905 2.569 22.690 1.00 57.09 80 LYS A CA 1
ATOM 561 C C . LYS A 1 80 ? -7.137 3.233 23.323 1.00 57.09 80 LYS A C 1
ATOM 563 O O . LYS A 1 80 ? -7.131 3.501 24.523 1.00 57.09 80 LYS A O 1
ATOM 568 N N . LYS A 1 81 ? -8.228 3.430 22.568 1.00 56.25 81 LYS A N 1
ATOM 569 C CA . LYS A 1 81 ? -9.494 3.966 23.113 1.00 56.25 81 LYS A CA 1
ATOM 570 C C . LYS A 1 81 ? -10.247 2.963 23.998 1.00 56.25 81 LYS A C 1
ATOM 572 O O . LYS A 1 81 ? -10.830 3.376 25.001 1.00 56.25 81 LYS A O 1
ATOM 577 N N . LYS A 1 82 ? -10.204 1.658 23.696 1.00 55.16 82 LYS A N 1
ATOM 578 C CA . LYS A 1 82 ? -10.844 0.630 24.545 1.00 55.16 82 LYS A CA 1
ATOM 579 C C . LYS A 1 82 ? -10.152 0.456 25.904 1.00 55.16 82 LYS A C 1
ATOM 581 O O . LYS A 1 82 ? -10.850 0.283 26.900 1.00 55.16 82 LYS A O 1
ATOM 586 N N . LYS A 1 83 ? -8.823 0.617 25.995 1.00 56.19 83 LYS A N 1
ATOM 587 C CA . LYS A 1 83 ? -8.117 0.584 27.294 1.00 56.19 83 LYS A CA 1
ATOM 588 C C . LYS A 1 83 ? -8.480 1.742 28.235 1.00 56.19 83 LYS A C 1
ATOM 590 O O . LYS A 1 83 ? -8.395 1.561 29.442 1.00 56.19 83 LYS A O 1
ATOM 595 N N . LYS A 1 84 ? -8.937 2.894 27.722 1.00 54.50 84 LYS A N 1
ATOM 596 C CA . LYS A 1 84 ? -9.346 4.040 28.565 1.00 54.50 84 LYS A CA 1
ATOM 597 C C . LYS A 1 84 ? -10.813 3.981 29.028 1.00 54.50 84 LYS A C 1
ATOM 599 O O . LYS A 1 84 ? -11.171 4.670 29.974 1.00 54.50 84 LYS A O 1
ATOM 604 N N . LYS A 1 85 ? -11.666 3.165 28.390 1.00 51.66 85 LYS A N 1
ATOM 605 C CA . LYS A 1 85 ? -13.072 2.963 28.810 1.00 51.66 85 LYS A CA 1
ATOM 606 C C . LYS A 1 85 ? -13.281 1.750 29.725 1.00 51.66 85 LYS A C 1
ATOM 608 O O . LYS A 1 85 ? -14.256 1.731 30.468 1.00 51.66 85 LYS A O 1
ATOM 613 N N . ALA A 1 86 ? -12.362 0.783 29.733 1.00 51.41 86 ALA A N 1
ATOM 614 C CA . ALA A 1 86 ? -12.425 -0.359 30.651 1.00 51.41 86 ALA A CA 1
ATOM 615 C C . ALA A 1 86 ? -12.069 -0.007 32.112 1.00 51.41 86 ALA A C 1
ATOM 617 O O . ALA A 1 86 ? -12.375 -0.780 33.008 1.00 51.41 86 ALA A O 1
ATOM 618 N N . SER A 1 87 ? -11.479 1.166 32.381 1.00 52.12 87 SER A N 1
ATOM 619 C CA . SER A 1 87 ? -11.204 1.636 33.749 1.00 52.12 87 SER A CA 1
ATOM 620 C C . SER A 1 87 ? -12.276 2.580 34.315 1.00 52.12 87 SER A C 1
ATOM 622 O O . SER A 1 87 ? -12.105 3.088 35.418 1.00 52.12 87 SER A O 1
ATOM 624 N N . ALA A 1 88 ? -13.358 2.854 33.573 1.00 52.94 88 ALA A N 1
ATOM 625 C CA . ALA A 1 88 ? -14.367 3.857 33.944 1.00 52.94 88 ALA A CA 1
ATOM 626 C C . ALA A 1 88 ? -15.793 3.295 34.125 1.00 52.94 88 ALA A C 1
ATOM 628 O O . ALA A 1 88 ? -16.736 4.065 34.275 1.00 52.94 88 ALA A O 1
ATOM 629 N N . SER A 1 89 ? -15.965 1.969 34.144 1.00 46.03 89 SER A N 1
ATOM 630 C CA . SER A 1 89 ? -17.243 1.298 34.453 1.00 46.03 89 SER A CA 1
ATOM 631 C C . SER A 1 89 ? -17.133 0.395 35.687 1.00 46.03 89 SER A C 1
ATOM 633 O O . S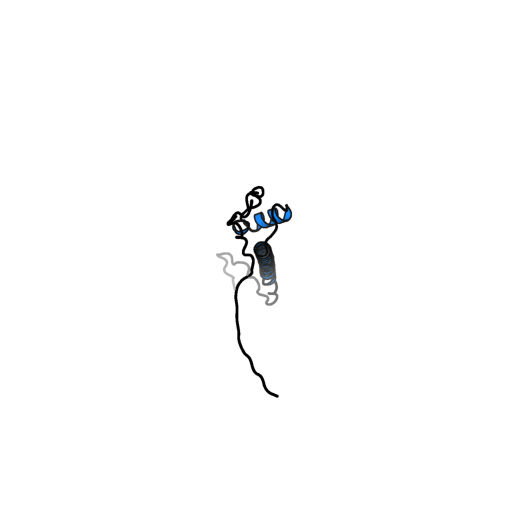ER A 1 89 ? -17.607 -0.731 35.715 1.00 46.03 89 SER A O 1
ATOM 635 N N . GLY A 1 90 ? -16.499 0.914 36.739 1.00 44.84 90 GLY A N 1
ATOM 636 C CA . GLY A 1 90 ? -16.471 0.312 38.072 1.00 44.84 90 GLY A CA 1
ATOM 637 C C . GLY A 1 90 ? -17.109 1.231 39.110 1.00 44.84 90 GLY A C 1
ATOM 638 O O . GLY A 1 90 ? -16.488 1.525 40.126 1.00 44.84 90 GLY A O 1
ATOM 639 N N . LYS A 1 91 ? -18.314 1.755 38.850 1.00 57.62 91 LYS A N 1
ATOM 640 C CA . LYS A 1 91 ? -19.121 2.418 39.884 1.00 57.62 91 LYS A CA 1
ATOM 641 C C . LYS A 1 91 ? -20.127 1.421 40.447 1.00 57.62 91 LYS A C 1
ATOM 643 O O . LYS A 1 91 ? -21.265 1.394 40.009 1.00 57.62 91 LYS A O 1
ATOM 648 N N . SER A 1 92 ? -19.707 0.632 41.433 1.00 46.81 92 SER A N 1
ATOM 649 C CA . SER A 1 92 ? -20.542 0.277 42.589 1.00 46.81 92 SER A CA 1
ATOM 650 C C . SER A 1 92 ? -19.670 -0.356 43.681 1.00 46.81 92 SER A C 1
ATOM 652 O O . SER A 1 92 ? -18.727 -1.082 43.378 1.00 46.81 92 SER A O 1
ATOM 654 N N . GLY A 1 93 ? -19.970 -0.059 44.945 1.00 44.31 93 GLY A N 1
ATOM 655 C CA . GLY A 1 93 ? -19.365 -0.723 46.101 1.00 44.31 93 GLY A CA 1
ATOM 656 C C . GLY A 1 93 ? -18.498 0.202 46.946 1.00 44.31 93 GLY A C 1
ATOM 657 O O . GLY A 1 93 ? -17.276 0.213 46.828 1.00 44.31 93 GLY A O 1
ATOM 658 N N . GLY A 1 94 ? -19.139 0.984 47.817 1.00 54.09 94 GLY A N 1
ATOM 659 C CA . GLY A 1 94 ? -18.479 1.834 48.801 1.00 54.09 94 GLY A CA 1
ATOM 660 C C . GLY A 1 94 ? -17.495 1.055 49.671 1.00 54.09 94 GLY A C 1
ATOM 661 O O . GLY A 1 94 ? -17.876 0.421 50.648 1.00 54.09 94 GLY A O 1
ATOM 662 N N . LYS A 1 95 ? -16.204 1.152 49.359 1.00 59.97 95 LYS A N 1
ATOM 663 C CA . LYS A 1 95 ? -15.144 0.757 50.280 1.00 59.97 95 LYS A CA 1
ATOM 664 C C . LYS A 1 95 ? -14.588 2.031 50.891 1.00 59.97 95 LYS A C 1
ATOM 666 O O . LYS A 1 95 ? -13.894 2.791 50.217 1.00 59.97 95 LYS A O 1
ATOM 671 N N . LYS A 1 96 ? -14.945 2.291 52.156 1.00 64.69 96 LYS A N 1
ATOM 672 C CA . LYS A 1 96 ? -14.323 3.346 52.969 1.00 64.69 96 LYS A CA 1
ATOM 673 C C . LYS A 1 96 ? -12.810 3.181 52.825 1.00 64.69 96 LYS A C 1
ATOM 675 O O . LYS A 1 96 ? -12.250 2.191 53.298 1.00 64.69 96 LYS A O 1
ATOM 680 N N . ARG A 1 97 ? -12.164 4.107 52.114 1.00 65.19 97 ARG A N 1
ATOM 681 C CA . ARG A 1 97 ? -10.706 4.174 52.045 1.00 65.19 97 ARG A CA 1
ATOM 682 C C . ARG A 1 97 ? -10.250 4.486 53.463 1.00 65.19 97 ARG A C 1
ATOM 684 O O . ARG A 1 97 ? -10.414 5.613 53.916 1.00 65.19 97 ARG A O 1
ATOM 691 N N . LYS A 1 98 ? -9.773 3.473 54.192 1.00 68.69 98 LYS A N 1
ATOM 692 C CA . LYS A 1 98 ? -9.049 3.710 55.439 1.00 68.69 98 LYS A CA 1
ATOM 693 C C . LYS A 1 98 ? -7.856 4.581 55.050 1.00 68.69 98 LYS A C 1
ATOM 695 O O . LYS A 1 98 ? -7.084 4.173 54.182 1.00 68.69 98 LYS A O 1
ATOM 700 N N . LEU A 1 99 ? -7.764 5.789 55.611 1.00 71.69 99 LEU A N 1
ATOM 701 C CA . LEU A 1 99 ? -6.534 6.568 55.516 1.00 71.69 99 LEU A CA 1
ATOM 702 C C . LEU A 1 99 ? -5.378 5.667 55.961 1.00 71.69 99 LEU A C 1
ATOM 704 O O . LEU A 1 99 ? -5.552 4.844 56.866 1.00 71.69 99 LEU A O 1
ATOM 708 N N . ALA A 1 100 ? -4.242 5.766 55.267 1.00 74.56 100 ALA A N 1
ATOM 709 C CA . ALA A 1 100 ? -3.073 4.964 55.585 1.00 74.56 100 ALA A CA 1
ATOM 710 C C . ALA A 1 100 ? -2.751 5.138 57.072 1.00 74.56 100 ALA A C 1
ATOM 712 O O . ALA A 1 100 ? -2.611 6.256 57.567 1.00 74.56 100 ALA A O 1
ATOM 713 N N . ARG A 1 101 ? -2.711 4.020 57.794 1.00 73.00 101 ARG A N 1
ATOM 714 C CA . ARG A 1 101 ? -2.423 4.019 59.221 1.00 73.00 101 ARG A CA 1
ATOM 715 C C . ARG A 1 101 ? -0.966 4.427 59.394 1.00 73.00 101 ARG A C 1
ATOM 717 O O . ARG A 1 101 ? -0.082 3.768 58.852 1.00 73.00 101 ARG A O 1
ATOM 724 N N . ILE A 1 102 ? -0.732 5.520 60.114 1.00 76.69 102 ILE A N 1
ATOM 725 C CA . ILE A 1 102 ? 0.621 5.987 60.408 1.00 76.69 102 ILE A CA 1
ATOM 726 C C . ILE A 1 102 ? 1.281 4.939 61.321 1.00 76.69 102 ILE A C 1
ATOM 728 O O . ILE A 1 102 ? 0.670 4.555 62.330 1.00 76.69 102 ILE A O 1
ATOM 732 N N . PRO A 1 103 ? 2.487 4.439 60.987 1.00 72.19 103 PRO A N 1
ATOM 733 C CA . PRO A 1 103 ? 3.212 3.515 61.851 1.00 72.19 103 PRO A CA 1
ATOM 734 C C . PRO A 1 103 ? 3.352 4.099 63.265 1.00 72.19 103 PRO A C 1
ATOM 736 O O . PRO A 1 103 ? 3.857 5.204 63.431 1.00 72.19 103 PRO A O 1
ATOM 739 N N . GLY A 1 104 ? 2.856 3.377 64.276 1.00 74.75 104 GLY A N 1
ATOM 740 C CA . GLY A 1 104 ? 2.905 3.787 65.688 1.00 74.75 104 GLY A CA 1
ATOM 741 C C . GLY A 1 104 ? 1.566 4.192 66.322 1.00 74.75 104 GLY A C 1
ATOM 742 O O . GLY A 1 104 ? 1.471 4.203 67.548 1.00 74.75 104 GLY A O 1
ATOM 743 N N . GLN A 1 105 ? 0.499 4.441 65.550 1.00 76.00 105 GLN A N 1
ATOM 744 C CA . GLN A 1 105 ? -0.823 4.720 66.136 1.00 76.00 105 GLN A CA 1
ATOM 745 C C . GLN A 1 105 ? -1.595 3.433 66.489 1.00 76.00 105 GLN A C 1
ATOM 747 O O . GLN A 1 105 ? -2.008 2.644 65.626 1.00 76.00 105 GLN A O 1
ATOM 752 N N . LYS A 1 106 ? -1.817 3.223 67.793 1.00 73.00 106 LYS A N 1
ATOM 753 C CA . LYS A 1 106 ? -2.759 2.230 68.331 1.00 73.00 106 LYS A CA 1
ATOM 754 C C . LYS A 1 106 ? -4.109 2.905 68.569 1.00 73.00 106 LYS A C 1
ATOM 756 O O . LYS A 1 106 ? -4.187 3.862 69.332 1.00 73.00 106 LYS A O 1
ATOM 761 N N . ASP A 1 107 ? -5.152 2.383 67.929 1.00 68.50 107 ASP A N 1
ATOM 762 C CA . ASP A 1 107 ? -6.531 2.802 68.171 1.00 68.50 107 ASP A CA 1
ATOM 763 C C . ASP A 1 107 ? -6.907 2.374 69.596 1.00 68.50 107 ASP A C 1
ATOM 765 O O . ASP A 1 107 ? -6.909 1.179 69.906 1.00 68.50 107 ASP A O 1
ATOM 769 N N . LYS A 1 108 ? -7.147 3.340 70.488 1.00 64.94 108 LYS A N 1
ATOM 770 C CA . LYS A 1 108 ? -7.703 3.053 71.814 1.00 64.94 108 LYS A CA 1
ATOM 771 C C . LYS A 1 108 ? -9.179 2.702 71.625 1.00 64.94 108 LYS A C 1
ATOM 773 O O . LYS A 1 108 ? -9.891 3.419 70.927 1.00 64.94 108 LYS A O 1
ATOM 778 N N . LYS A 1 109 ? -9.556 1.542 72.156 1.00 55.47 109 LYS A N 1
ATOM 779 C CA . LYS A 1 109 ? -10.878 0.929 72.031 1.00 55.47 109 LYS A CA 1
ATOM 780 C C . LYS A 1 109 ? -11.874 1.584 72.977 1.00 55.47 109 LYS A C 1
ATOM 782 O O . LYS A 1 109 ? -11.428 1.962 74.082 1.00 55.47 109 LYS A O 1
#

Sequence (109 aa):
MVSKASTQAPHAANDTLPPAPEAAPEAAPAAAAATAVDQDSLDVKALAKGVLARDFRPKVSTVRRLAEAVLAKSAETGKKKKKKKASASGKSGGKKRKLARIPGQKDKK

Solvent-accessible surface area (backbone atoms only — not comparable to full-atom values): 7717 Å² total; per-residue (Å²): 139,90,80,91,82,84,82,86,84,88,84,87,84,76,83,73,70,76,78,71,91,72,88,60,86,77,70,72,80,90,82,63,84,60,76,77,73,62,69,84,81,44,52,76,69,58,43,53,50,37,49,75,70,56,76,49,85,80,51,73,68,55,53,49,54,51,50,52,52,51,52,52,55,51,51,53,57,52,52,59,54,51,64,66,54,72,77,69,76,76,88,78,79,94,68,82,78,72,72,82,79,60,93,87,73,75,84,83,130

Foldseek 3Di:
DDDDDDDDDDDDDPPCPDPPPPPDPPDDPPPPPPVPPPLVPDDLVVNVVCVVVPVDDDDPVNVVVNVVVVVVVVVVVVVVVVV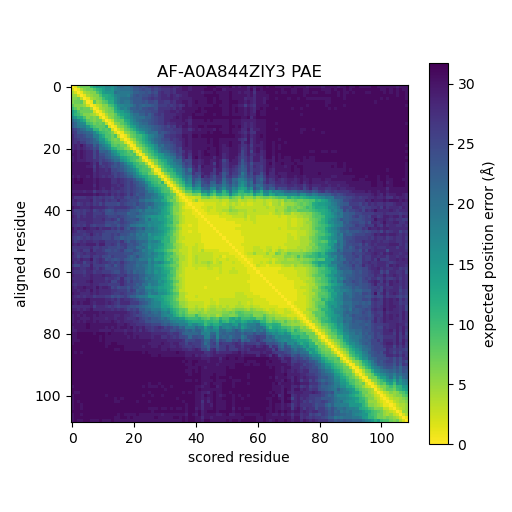VVVVPPPPDDDDPPDDPDDPPDDDDD

Secondary structure (DSSP, 8-state):
-----------------------------TT--S----TTTS-HHHHHHHHHHTSSPPPHHHHHHHHHHHHHHHHHHHHHHHHHHTTS---------PPPPPTT-----

Radius of gyration: 40.79 Å; Cα contacts (8 Å, |Δi|>4):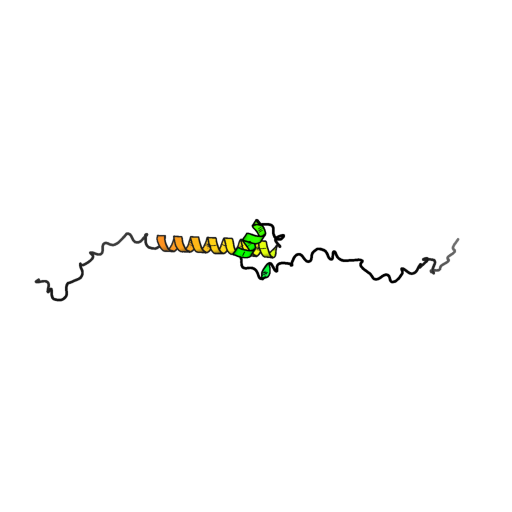 16; chains: 1; bounding box: 41×59×136 Å

pLDDT: mean 70.2, std 18.17, range [41.62, 96.62]

Mean predicted aligned error: 21.13 Å

Organism: NCBI:txid650004